Protein AF-A0A7K1B792-F1 (afdb_monomer_lite)

Secondary structure (DSSP, 8-state):
------SSHHHHHHHHHHHHHHHHHHHHHHHHHHHHHHHHHHHHHHHHHHHHHHSS--SSHHHHHHTTS-SS--TTEEE-TTS-EEEPTT-S--

Sequence (94 aa):
MASCAAGEEIEETVGSVAEQVDEGLTAVPVANGVACDTDRQTFELAIEAFTAMTGAPPAAEADLVTQGFLSTEVPGYDLDPTGSIVPAPGSNCG

Radius of gyration: 23.21 Å; chains: 1; bounding box: 38×35×72 Å

Structure (mmCIF, N/CA/C/O backbone):
data_AF-A0A7K1B792-F1
#
_entry.id   AF-A0A7K1B792-F1
#
loop_
_atom_site.group_PDB
_atom_site.id
_atom_site.type_symbol
_atom_site.label_atom_id
_atom_site.label_alt_id
_atom_site.label_comp_id
_atom_site.label_asym_id
_atom_site.label_entity_id
_atom_site.label_seq_id
_atom_site.pdbx_PDB_ins_code
_atom_site.Cartn_x
_atom_site.Cartn_y
_atom_site.Cartn_z
_atom_site.occupancy
_atom_site.B_iso_or_equiv
_atom_site.auth_seq_id
_atom_site.auth_comp_id
_atom_site.auth_asym_id
_atom_site.auth_atom_id
_atom_site.pdbx_PDB_model_num
ATOM 1 N N . MET A 1 1 ? 22.258 -26.256 -59.124 1.00 38.88 1 MET A N 1
ATOM 2 C CA . MET A 1 1 ? 23.343 -25.391 -58.618 1.00 38.88 1 MET A CA 1
ATOM 3 C C . MET A 1 1 ? 22.704 -24.407 -57.662 1.00 38.88 1 MET A C 1
ATOM 5 O O . MET A 1 1 ? 21.690 -23.825 -58.018 1.00 38.88 1 MET A O 1
ATOM 9 N N . ALA A 1 2 ? 23.206 -24.370 -56.430 1.00 56.56 2 ALA A N 1
ATOM 10 C CA . ALA A 1 2 ? 22.698 -23.558 -55.334 1.00 56.56 2 ALA A CA 1
ATOM 11 C C . ALA A 1 2 ? 22.880 -22.056 -55.592 1.00 56.56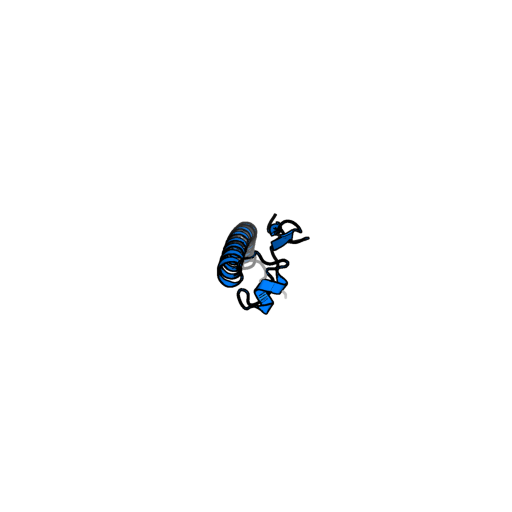 2 ALA A C 1
ATOM 13 O O . ALA A 1 2 ? 23.851 -21.671 -56.238 1.00 56.56 2 ALA A O 1
ATOM 14 N N . SER A 1 3 ? 22.010 -21.236 -55.004 1.00 43.97 3 SER A N 1
ATOM 15 C CA . SER A 1 3 ? 22.459 -20.112 -54.178 1.00 43.97 3 SER A CA 1
ATOM 16 C C . SER A 1 3 ? 21.292 -19.596 -53.335 1.00 43.97 3 SER A C 1
ATOM 18 O O . SER A 1 3 ? 20.235 -19.260 -53.865 1.00 43.97 3 SER A O 1
ATOM 20 N N . CYS A 1 4 ? 21.486 -19.587 -52.020 1.00 49.84 4 CYS A N 1
ATOM 21 C CA . CYS A 1 4 ? 20.602 -18.982 -51.037 1.00 49.84 4 CYS A CA 1
ATOM 22 C C . CYS A 1 4 ? 20.750 -17.457 -51.113 1.00 49.84 4 CYS A C 1
ATOM 24 O O . CYS A 1 4 ? 21.858 -16.951 -50.959 1.00 49.84 4 CYS A O 1
ATOM 26 N N . ALA A 1 5 ? 19.654 -16.724 -51.303 1.00 50.31 5 ALA A N 1
ATOM 27 C CA . ALA A 1 5 ? 19.605 -15.306 -50.965 1.00 50.31 5 ALA A CA 1
ATOM 28 C C . ALA A 1 5 ? 19.333 -15.204 -49.458 1.00 50.31 5 ALA A C 1
ATOM 30 O O . ALA A 1 5 ? 18.190 -15.243 -49.015 1.00 50.31 5 ALA A O 1
ATOM 31 N N . ALA A 1 6 ? 20.399 -15.178 -48.667 1.00 62.25 6 ALA A N 1
ATOM 32 C CA . ALA A 1 6 ? 20.360 -14.821 -47.258 1.00 62.25 6 ALA A CA 1
ATOM 33 C C . ALA A 1 6 ? 21.427 -13.748 -47.058 1.00 62.25 6 ALA A C 1
ATOM 35 O O . ALA A 1 6 ? 22.591 -14.013 -47.362 1.00 62.25 6 ALA A O 1
ATOM 36 N N . GLY A 1 7 ? 21.044 -12.562 -46.576 1.00 52.81 7 GLY A N 1
ATOM 37 C CA . GLY A 1 7 ? 22.049 -11.627 -46.072 1.00 52.81 7 GLY A CA 1
ATOM 38 C C . GLY A 1 7 ? 21.756 -10.132 -46.036 1.00 52.81 7 GLY A C 1
ATOM 39 O O . GLY A 1 7 ? 22.676 -9.440 -45.641 1.00 52.81 7 GLY A O 1
ATOM 40 N N . GLU A 1 8 ? 20.575 -9.614 -46.399 1.00 50.44 8 GLU A N 1
ATOM 41 C CA . GLU A 1 8 ? 20.380 -8.142 -46.392 1.00 50.44 8 GLU A CA 1
ATOM 42 C C . GLU A 1 8 ? 19.273 -7.654 -45.434 1.00 50.44 8 GLU A C 1
ATOM 44 O O . GLU A 1 8 ? 19.400 -6.589 -44.846 1.00 50.44 8 GLU A O 1
ATOM 49 N N . GLU A 1 9 ? 18.252 -8.462 -45.123 1.00 50.16 9 GLU A N 1
ATOM 50 C CA . GLU A 1 9 ? 17.116 -7.995 -44.291 1.00 50.16 9 GLU A CA 1
ATOM 51 C C . GLU A 1 9 ? 17.269 -8.246 -42.780 1.00 50.16 9 GLU A C 1
ATOM 53 O O . GLU A 1 9 ? 16.397 -7.907 -41.977 1.00 50.16 9 GLU A O 1
ATOM 58 N N . ILE A 1 10 ? 18.386 -8.842 -42.365 1.00 52.09 10 ILE A N 1
ATOM 59 C CA . ILE A 1 10 ? 18.670 -9.065 -40.944 1.00 52.09 10 ILE A CA 1
ATOM 60 C C . ILE A 1 10 ? 19.253 -7.817 -40.283 1.00 52.09 10 ILE A C 1
ATOM 62 O O . ILE A 1 10 ? 18.874 -7.547 -39.152 1.00 52.09 10 ILE A O 1
ATOM 66 N N . GLU A 1 11 ? 20.099 -7.035 -40.962 1.00 50.97 11 GLU A N 1
ATOM 67 C CA . GLU A 1 11 ? 20.851 -5.928 -40.341 1.00 50.97 11 GLU A CA 1
ATOM 68 C C . GLU A 1 11 ? 19.972 -4.729 -39.939 1.00 50.97 11 GLU A C 1
ATOM 70 O O . GLU A 1 11 ? 20.136 -4.193 -38.844 1.00 50.97 11 GLU A O 1
ATOM 75 N N . GLU A 1 12 ? 18.986 -4.355 -40.761 1.00 52.81 12 GLU A N 1
ATOM 76 C CA . GLU A 1 12 ? 18.013 -3.301 -40.417 1.00 52.81 12 GLU A CA 1
ATOM 77 C C . GLU A 1 12 ? 17.106 -3.738 -39.252 1.00 52.81 12 GLU A C 1
ATOM 79 O O . GLU A 1 12 ? 16.847 -2.978 -38.318 1.00 52.81 12 GLU A O 1
ATOM 84 N N . THR A 1 13 ? 16.706 -5.013 -39.256 1.00 53.22 13 THR A N 1
ATOM 85 C CA . THR A 1 13 ? 15.864 -5.605 -38.213 1.00 53.22 13 THR A CA 1
ATOM 86 C C . THR A 1 13 ? 16.603 -5.722 -36.873 1.00 53.22 13 THR A C 1
ATOM 88 O O . THR A 1 13 ? 16.018 -5.418 -35.836 1.00 53.22 13 THR A O 1
ATOM 91 N N . VAL A 1 14 ? 17.887 -6.123 -36.838 1.00 59.12 14 VAL A N 1
ATOM 92 C CA . VAL A 1 14 ? 18.648 -6.130 -35.566 1.00 59.12 14 VAL A CA 1
ATOM 93 C C . VAL A 1 14 ? 18.921 -4.726 -35.038 1.00 59.12 14 VAL A C 1
ATOM 95 O O . VAL A 1 14 ? 18.934 -4.572 -33.820 1.00 59.12 14 VAL A O 1
ATOM 98 N N . GLY A 1 15 ? 19.086 -3.718 -35.903 1.00 61.94 15 GLY A N 1
ATOM 99 C CA . GLY A 1 15 ? 19.169 -2.316 -35.478 1.00 61.94 15 GLY A CA 1
ATOM 100 C C . GLY A 1 15 ? 17.906 -1.884 -34.732 1.00 61.94 15 GLY A C 1
ATOM 101 O O . GLY A 1 15 ? 17.966 -1.533 -33.554 1.00 61.94 15 GLY A O 1
ATOM 102 N N . SER A 1 16 ? 16.734 -2.071 -35.354 1.00 67.62 16 SER A N 1
ATOM 103 C CA . SER A 1 16 ? 15.464 -1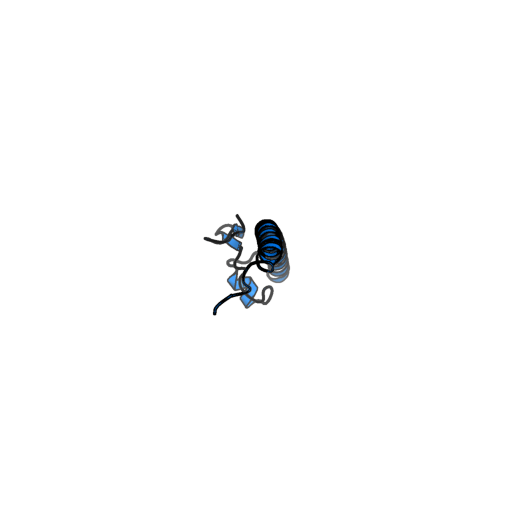.691 -34.725 1.00 67.62 16 SER A CA 1
ATOM 104 C C . SER A 1 16 ? 15.153 -2.496 -33.460 1.00 67.62 16 SER A C 1
ATOM 106 O O . SER A 1 16 ? 14.556 -1.970 -32.527 1.00 67.62 16 SER A O 1
ATOM 108 N N . VAL A 1 17 ? 15.530 -3.780 -33.415 1.00 72.25 17 VAL A N 1
ATOM 109 C CA . VAL A 1 17 ? 15.324 -4.626 -32.228 1.00 72.25 17 VAL A CA 1
ATOM 110 C C . VAL A 1 17 ? 16.262 -4.214 -31.092 1.00 72.25 17 VAL A C 1
ATOM 112 O O . VAL A 1 17 ? 15.827 -4.183 -29.945 1.00 72.25 17 VAL A O 1
ATOM 115 N N . ALA A 1 18 ? 17.519 -3.866 -31.377 1.00 75.56 18 ALA A N 1
ATOM 116 C CA . ALA A 1 18 ? 18.448 -3.380 -30.359 1.00 75.56 18 ALA A CA 1
ATOM 117 C C . ALA A 1 18 ? 17.981 -2.045 -29.757 1.00 75.56 18 ALA A C 1
ATOM 119 O O . ALA A 1 18 ? 18.000 -1.889 -28.539 1.00 75.56 18 ALA A O 1
ATOM 120 N N . GLU A 1 19 ? 17.492 -1.124 -30.589 1.00 76.56 19 GLU A N 1
ATOM 121 C CA . GLU A 1 19 ? 16.932 0.159 -30.145 1.00 76.56 19 GLU A CA 1
ATOM 122 C C . GLU A 1 19 ? 15.651 -0.025 -29.316 1.00 76.56 19 GLU A C 1
ATOM 124 O O . GLU A 1 19 ? 15.524 0.562 -28.244 1.00 76.56 19 GLU A O 1
ATOM 129 N N . GLN A 1 20 ? 14.740 -0.912 -29.734 1.00 76.06 20 GLN A N 1
ATOM 130 C CA . GLN A 1 20 ? 13.541 -1.245 -28.951 1.00 76.06 20 GLN A CA 1
ATOM 131 C C . GLN A 1 20 ? 13.875 -1.894 -27.602 1.00 76.06 20 GLN A C 1
ATOM 133 O O . GLN A 1 20 ? 13.174 -1.664 -26.616 1.00 76.06 20 GLN A O 1
ATOM 138 N N . VAL A 1 21 ? 14.930 -2.713 -27.542 1.00 80.12 21 VAL A N 1
ATOM 139 C CA . VAL A 1 21 ? 15.394 -3.312 -26.286 1.00 80.12 21 VAL A CA 1
ATOM 140 C C . VAL A 1 21 ? 15.984 -2.245 -25.364 1.00 80.12 21 VAL A C 1
ATOM 142 O O . VAL A 1 21 ? 15.654 -2.250 -24.182 1.00 80.12 21 VAL A O 1
ATOM 145 N N . ASP A 1 22 ? 16.805 -1.324 -25.869 1.00 79.06 22 ASP A N 1
ATOM 146 C CA . ASP A 1 22 ? 17.399 -0.248 -25.061 1.00 79.06 22 ASP A CA 1
ATOM 147 C C . ASP A 1 22 ? 16.330 0.722 -24.520 1.00 79.06 22 ASP A C 1
ATOM 149 O O . ASP A 1 22 ? 16.290 1.031 -23.324 1.00 79.06 22 ASP A O 1
ATOM 153 N N . GLU A 1 23 ? 15.369 1.103 -25.365 1.00 77.75 23 GLU A N 1
ATOM 154 C CA . GLU A 1 23 ? 14.225 1.911 -24.942 1.00 77.75 23 GLU A CA 1
ATOM 155 C C . GLU A 1 23 ? 13.347 1.161 -23.929 1.00 77.75 23 GLU A C 1
ATOM 157 O O . GLU A 1 23 ? 12.958 1.718 -22.904 1.00 77.75 23 GLU A O 1
ATOM 162 N N . GLY A 1 24 ? 13.106 -0.136 -24.133 1.00 69.94 24 GLY A N 1
ATOM 163 C CA . GLY A 1 24 ? 12.409 -0.973 -23.157 1.00 69.94 24 GLY A CA 1
ATOM 164 C C . GLY A 1 24 ? 13.130 -1.036 -21.806 1.00 69.94 24 GLY A C 1
ATOM 165 O O . GLY A 1 24 ? 12.504 -0.871 -20.759 1.00 69.94 24 GLY A O 1
ATOM 166 N N . LEU A 1 25 ? 14.452 -1.226 -21.808 1.00 78.62 25 LEU A N 1
ATOM 167 C CA . LEU A 1 25 ? 15.265 -1.301 -20.590 1.00 78.62 25 LEU A CA 1
ATOM 168 C C . LEU A 1 25 ? 15.266 0.008 -19.797 1.00 78.62 25 LEU A C 1
ATOM 170 O O . LEU A 1 25 ? 15.339 -0.031 -18.570 1.00 78.62 25 LEU A O 1
ATOM 174 N N . THR A 1 26 ? 15.164 1.151 -20.471 1.00 79.19 26 THR A N 1
ATOM 175 C CA . THR A 1 26 ? 15.082 2.464 -19.817 1.00 79.19 26 THR A CA 1
ATOM 176 C C . THR A 1 26 ? 13.654 2.829 -19.402 1.00 79.19 26 THR A C 1
ATOM 178 O O . THR A 1 26 ? 13.465 3.452 -18.357 1.00 79.19 26 THR A O 1
ATOM 181 N N . ALA A 1 27 ? 12.637 2.386 -20.145 1.00 79.75 27 ALA A N 1
ATOM 182 C CA . ALA A 1 27 ? 11.232 2.630 -19.829 1.00 79.75 27 ALA A CA 1
ATOM 183 C C . ALA A 1 27 ? 10.731 1.816 -18.625 1.00 79.75 27 ALA A C 1
ATOM 185 O O . ALA A 1 27 ? 9.966 2.335 -17.814 1.00 79.75 27 ALA A O 1
ATOM 186 N N . VAL A 1 28 ? 11.172 0.562 -18.468 1.00 83.12 28 VAL A N 1
ATOM 187 C CA . VAL A 1 28 ? 10.757 -0.326 -17.362 1.00 83.12 28 VAL A CA 1
ATOM 188 C C . VAL A 1 28 ? 11.002 0.275 -15.967 1.00 83.12 28 VAL A C 1
ATOM 190 O O . VAL A 1 28 ? 10.050 0.335 -15.188 1.00 83.12 28 VAL A O 1
ATOM 193 N N . PRO A 1 29 ? 12.210 0.744 -15.601 1.00 82.50 29 PRO A N 1
ATOM 194 C CA . PRO A 1 29 ? 12.444 1.315 -14.274 1.00 82.50 29 PRO A CA 1
ATOM 195 C C . PRO A 1 29 ? 11.649 2.606 -14.041 1.00 82.50 29 PRO A C 1
ATOM 197 O O . PRO A 1 29 ? 11.181 2.834 -12.928 1.00 82.50 29 PRO A O 1
ATOM 200 N N . VAL A 1 30 ? 11.439 3.423 -15.081 1.00 84.69 30 VAL A N 1
ATOM 201 C CA . VAL A 1 30 ? 10.605 4.633 -14.990 1.00 84.69 30 VAL A CA 1
ATOM 202 C C . VAL A 1 30 ? 9.145 4.262 -14.737 1.00 84.69 30 VAL A C 1
ATOM 204 O O . VAL A 1 30 ? 8.519 4.813 -13.834 1.00 84.69 30 VAL A O 1
ATOM 207 N N . ALA A 1 31 ? 8.610 3.303 -15.494 1.00 85.19 31 ALA A N 1
ATOM 208 C CA . ALA A 1 31 ? 7.246 2.818 -15.324 1.00 85.19 31 ALA A CA 1
ATOM 209 C C . ALA A 1 31 ? 7.034 2.197 -13.935 1.00 85.19 31 ALA A C 1
ATOM 211 O O . ALA A 1 31 ? 6.023 2.478 -13.296 1.00 85.19 31 ALA A O 1
ATOM 212 N N . ASN A 1 32 ? 8.007 1.425 -13.441 1.00 88.19 32 ASN A N 1
ATOM 213 C CA . ASN A 1 32 ? 7.978 0.876 -12.086 1.00 88.19 32 ASN A CA 1
ATOM 214 C C . ASN A 1 32 ? 7.938 1.986 -11.029 1.00 88.19 32 ASN A C 1
ATOM 216 O O . ASN A 1 32 ? 7.113 1.919 -10.126 1.00 88.19 32 ASN A O 1
ATOM 220 N N . GLY A 1 33 ? 8.764 3.030 -11.163 1.00 88.69 33 GLY A N 1
ATOM 221 C CA . GLY A 1 33 ? 8.745 4.169 -10.241 1.00 88.69 33 GLY A CA 1
ATOM 222 C C . GLY A 1 33 ? 7.384 4.869 -10.194 1.00 88.69 33 GLY A C 1
ATOM 223 O O . GLY A 1 33 ? 6.839 5.097 -9.117 1.00 88.69 33 GLY A O 1
ATOM 224 N N . VAL A 1 34 ? 6.790 5.137 -11.362 1.00 91.19 34 VAL A N 1
ATOM 225 C CA . VAL A 1 34 ? 5.459 5.764 -11.450 1.00 91.19 34 VAL A CA 1
ATOM 226 C C . VAL A 1 34 ? 4.369 4.867 -10.857 1.00 91.19 34 VAL A C 1
ATOM 228 O O . VAL A 1 34 ? 3.473 5.371 -10.176 1.00 91.19 34 VAL A O 1
ATOM 231 N N . ALA A 1 35 ? 4.436 3.553 -11.096 1.00 90.56 35 ALA A N 1
ATOM 232 C CA . ALA A 1 35 ? 3.503 2.593 -10.514 1.00 90.56 35 ALA A CA 1
ATOM 233 C C . ALA A 1 35 ? 3.590 2.610 -8.982 1.00 90.56 35 ALA A C 1
ATOM 235 O O . ALA A 1 35 ? 2.573 2.799 -8.325 1.00 90.56 35 ALA A O 1
ATOM 236 N N . CYS A 1 36 ? 4.800 2.544 -8.422 1.00 92.75 36 CYS A N 1
ATOM 237 C CA . CYS A 1 36 ? 5.015 2.615 -6.979 1.00 92.75 36 CYS A CA 1
ATOM 238 C C . CYS A 1 36 ? 4.492 3.927 -6.371 1.00 92.75 36 CYS A C 1
ATOM 240 O O . CYS A 1 36 ? 3.781 3.909 -5.370 1.00 92.75 36 CYS A O 1
ATOM 242 N N . ASP A 1 37 ? 4.761 5.079 -6.987 1.00 93.00 37 ASP A N 1
ATOM 243 C CA . ASP A 1 37 ? 4.242 6.351 -6.471 1.00 93.00 37 ASP A CA 1
ATOM 244 C C . ASP A 1 37 ? 2.711 6.441 -6.531 1.00 93.00 37 ASP A C 1
ATOM 246 O O . ASP A 1 37 ? 2.093 7.039 -5.647 1.00 93.00 37 ASP A O 1
ATOM 250 N N . THR A 1 38 ? 2.094 5.854 -7.558 1.00 92.75 38 THR A N 1
ATOM 251 C CA . THR A 1 38 ? 0.632 5.816 -7.716 1.00 92.75 38 THR A CA 1
ATOM 252 C C . THR A 1 38 ? -0.010 4.883 -6.693 1.00 92.75 38 THR A C 1
ATOM 254 O O . THR A 1 38 ? -1.007 5.242 -6.060 1.00 92.75 38 THR A O 1
ATOM 257 N N . ASP A 1 39 ? 0.583 3.709 -6.496 1.00 92.19 39 ASP A N 1
ATOM 258 C CA . ASP A 1 39 ? 0.150 2.721 -5.513 1.00 92.19 39 ASP A CA 1
ATOM 259 C C . ASP A 1 39 ? 0.234 3.300 -4.099 1.00 92.19 39 ASP A C 1
ATOM 261 O O . ASP A 1 39 ? -0.740 3.237 -3.349 1.00 92.19 39 ASP A O 1
ATOM 265 N N . ARG A 1 40 ? 1.344 3.971 -3.764 1.00 93.50 40 ARG A N 1
ATOM 266 C CA . ARG A 1 40 ? 1.511 4.642 -2.470 1.00 93.50 40 ARG A CA 1
ATOM 267 C C . ARG A 1 40 ? 0.441 5.701 -2.224 1.00 93.50 40 ARG A C 1
ATOM 269 O O . ARG A 1 40 ? -0.188 5.682 -1.174 1.00 93.50 40 ARG A O 1
ATOM 276 N N . GLN A 1 41 ? 0.190 6.583 -3.192 1.00 94.00 41 GLN A N 1
ATOM 277 C CA . GLN A 1 41 ? -0.852 7.614 -3.068 1.00 94.00 41 GLN A CA 1
ATOM 278 C C . GLN A 1 41 ? -2.252 7.010 -2.911 1.00 94.00 41 GLN A C 1
ATOM 280 O O . GLN A 1 41 ? -3.067 7.508 -2.135 1.00 94.00 41 GLN A O 1
ATOM 285 N N . THR A 1 42 ? -2.539 5.927 -3.637 1.00 92.56 42 THR A N 1
ATOM 286 C CA . THR A 1 42 ? -3.812 5.203 -3.521 1.00 92.56 42 THR A CA 1
ATOM 287 C C . THR A 1 42 ? -3.978 4.624 -2.118 1.00 92.56 42 THR A C 1
ATOM 289 O O . THR A 1 42 ? -5.048 4.742 -1.519 1.00 92.56 42 THR A O 1
ATOM 292 N N . PHE A 1 43 ? -2.909 4.048 -1.573 1.00 93.75 43 PHE A N 1
ATOM 293 C CA . PHE A 1 43 ? -2.894 3.466 -0.238 1.00 93.75 43 PHE A CA 1
ATOM 294 C C . PHE A 1 43 ? -3.039 4.538 0.856 1.00 93.75 43 PHE A C 1
ATOM 296 O O . PHE A 1 43 ? -3.875 4.395 1.747 1.00 93.75 43 PHE A O 1
ATOM 303 N N . GLU A 1 44 ? -2.311 5.655 0.750 1.00 94.56 44 GLU A N 1
ATOM 304 C CA . GLU A 1 44 ? -2.440 6.816 1.645 1.00 94.56 44 GLU A CA 1
ATOM 305 C C . GLU A 1 44 ? -3.888 7.325 1.682 1.00 94.56 44 GLU A C 1
ATOM 307 O O . GLU A 1 44 ? -4.480 7.457 2.756 1.00 94.56 44 GLU A O 1
ATOM 312 N N . LEU A 1 45 ? -4.503 7.514 0.511 1.00 95.12 45 LEU A N 1
ATOM 313 C CA . LEU A 1 45 ? -5.890 7.962 0.410 1.00 95.12 45 LEU A CA 1
ATOM 314 C C . LEU A 1 45 ? -6.879 6.955 1.020 1.00 95.12 45 LEU A C 1
ATOM 316 O O . LEU A 1 45 ? -7.842 7.355 1.678 1.00 95.12 45 LEU A O 1
ATOM 320 N N . ALA A 1 46 ? -6.658 5.654 0.824 1.00 95.31 46 ALA A N 1
ATOM 321 C CA . ALA A 1 46 ? -7.500 4.612 1.407 1.00 95.31 46 ALA A CA 1
ATOM 322 C C . ALA A 1 46 ? -7.428 4.612 2.945 1.00 95.31 46 ALA A C 1
ATOM 324 O O . ALA A 1 46 ? -8.462 4.502 3.607 1.00 95.31 46 ALA A O 1
ATOM 325 N N . ILE A 1 47 ? -6.235 4.802 3.518 1.00 94.69 47 ILE A N 1
ATOM 326 C CA . ILE A 1 47 ? -6.026 4.923 4.969 1.00 94.69 47 ILE A CA 1
ATOM 327 C C . ILE A 1 47 ? -6.712 6.174 5.518 1.00 94.69 47 ILE A C 1
ATOM 329 O O . ILE A 1 47 ? -7.388 6.101 6.549 1.00 94.69 47 ILE A O 1
ATOM 333 N N . GLU A 1 48 ? -6.574 7.315 4.841 1.00 95.56 48 GLU A N 1
ATOM 334 C CA . GLU A 1 48 ? -7.243 8.558 5.234 1.00 95.56 48 GLU A CA 1
ATOM 335 C C . GLU A 1 48 ? -8.767 8.393 5.236 1.00 95.56 48 GLU A C 1
ATOM 337 O O . GLU A 1 48 ? -9.431 8.740 6.216 1.00 95.56 48 GLU A O 1
ATOM 342 N N . ALA A 1 49 ? -9.323 7.804 4.175 1.00 96.19 49 ALA A N 1
ATOM 343 C CA . ALA A 1 49 ? -10.753 7.548 4.054 1.00 96.19 49 ALA A CA 1
ATOM 344 C C . ALA A 1 49 ? -11.255 6.573 5.134 1.00 96.19 49 ALA A C 1
ATOM 346 O O . ALA A 1 49 ? -12.266 6.842 5.790 1.00 96.19 49 ALA A O 1
ATOM 347 N N . PHE A 1 50 ? -10.522 5.485 5.382 1.00 95.62 50 PHE A N 1
ATOM 348 C CA . PHE A 1 50 ? -10.824 4.539 6.454 1.00 95.62 50 PHE A CA 1
ATOM 349 C C . PHE A 1 50 ? -10.820 5.218 7.822 1.00 95.62 50 PHE A C 1
ATOM 351 O O . PHE A 1 50 ? -11.760 5.056 8.604 1.00 95.62 50 PHE A O 1
ATOM 358 N N . THR A 1 51 ? -9.795 6.023 8.099 1.00 95.00 51 THR A N 1
ATOM 359 C CA . THR A 1 51 ? -9.649 6.736 9.373 1.00 95.00 51 THR A CA 1
ATOM 360 C C . THR A 1 51 ? -10.779 7.739 9.570 1.00 95.00 51 THR A C 1
ATOM 362 O O . THR A 1 51 ? -11.353 7.819 10.655 1.00 95.00 51 THR A O 1
ATOM 365 N N . ALA A 1 52 ? -11.160 8.464 8.516 1.00 96.50 52 ALA A N 1
ATOM 366 C CA . ALA A 1 52 ? -12.273 9.405 8.558 1.00 96.50 52 ALA A CA 1
ATOM 367 C C . ALA A 1 52 ? -13.622 8.717 8.836 1.00 96.50 52 ALA A C 1
ATOM 369 O O . ALA A 1 52 ? -14.479 9.298 9.501 1.00 96.50 52 ALA A O 1
ATOM 370 N N . MET A 1 53 ? -13.817 7.487 8.349 1.00 96.12 53 MET A N 1
ATOM 371 C CA . MET A 1 53 ? -15.074 6.750 8.513 1.00 96.12 53 MET A CA 1
ATOM 372 C C . MET A 1 53 ? -15.166 5.958 9.820 1.00 96.12 53 MET A C 1
ATOM 374 O O . MET A 1 53 ? -16.251 5.852 10.392 1.00 96.12 53 MET A O 1
ATOM 378 N N . THR A 1 54 ? -14.057 5.395 10.296 1.00 94.31 54 THR A N 1
ATOM 379 C CA . THR A 1 54 ? -14.034 4.495 11.463 1.00 94.31 54 THR A CA 1
ATOM 380 C C . THR A 1 54 ? -13.531 5.173 12.739 1.00 94.31 54 THR A C 1
ATOM 382 O O . THR A 1 54 ? -13.788 4.684 13.839 1.00 94.31 54 THR A O 1
ATOM 385 N N . GLY A 1 55 ? -12.839 6.310 12.611 1.00 94.25 55 GLY A N 1
ATOM 386 C CA . GLY A 1 55 ? -12.221 7.039 13.719 1.00 94.25 55 GLY A CA 1
ATOM 387 C C . GLY A 1 55 ? -10.863 6.488 14.170 1.00 94.25 55 GLY A C 1
ATOM 388 O O . GLY A 1 55 ? -10.309 7.001 15.142 1.00 94.25 55 GLY A O 1
ATOM 389 N N . ALA A 1 56 ? -10.323 5.470 13.495 1.00 92.31 56 ALA A N 1
ATOM 390 C CA . ALA A 1 56 ? -9.014 4.881 13.775 1.00 92.31 56 ALA A CA 1
ATOM 391 C C . ALA A 1 56 ? -8.318 4.454 12.469 1.00 92.31 56 ALA A C 1
ATOM 393 O O . ALA A 1 56 ? -9.009 4.150 11.499 1.00 92.31 56 ALA A O 1
ATOM 394 N N . PRO A 1 57 ? -6.975 4.417 12.413 1.00 91.62 57 PRO A N 1
ATOM 395 C CA . PRO A 1 57 ? -6.273 3.850 11.264 1.00 91.62 57 PRO A CA 1
ATOM 396 C C . PRO A 1 57 ? -6.554 2.340 11.129 1.00 91.62 57 PRO A C 1
ATOM 398 O O . PRO A 1 57 ? -6.893 1.694 12.129 1.00 91.62 57 PRO A O 1
ATOM 401 N N . PRO A 1 58 ? -6.414 1.763 9.920 1.00 92.38 58 PRO A N 1
ATOM 402 C CA . PRO A 1 58 ? -6.513 0.318 9.728 1.00 92.38 58 PRO A CA 1
ATOM 403 C C . PRO A 1 58 ? -5.402 -0.406 10.501 1.00 92.38 58 PRO A C 1
ATOM 405 O O . PRO A 1 58 ? -4.296 0.115 10.645 1.00 92.38 58 PRO A O 1
ATOM 408 N N . ALA A 1 59 ? -5.694 -1.606 11.008 1.00 91.25 59 ALA A N 1
ATOM 409 C CA . ALA A 1 59 ? -4.708 -2.430 11.709 1.00 91.25 59 ALA A CA 1
ATOM 410 C C . ALA A 1 59 ? -3.877 -3.275 10.733 1.00 91.25 59 ALA A C 1
ATOM 412 O O . ALA A 1 59 ? -2.745 -3.642 11.043 1.00 91.25 59 ALA A O 1
ATOM 413 N N . ALA A 1 60 ? -4.455 -3.589 9.574 1.00 91.31 60 ALA A N 1
ATOM 414 C CA . ALA A 1 60 ? -3.807 -4.265 8.462 1.00 91.31 60 ALA A CA 1
ATOM 415 C C . ALA A 1 60 ? -4.426 -3.811 7.135 1.00 91.31 60 ALA A C 1
ATOM 417 O O . ALA A 1 60 ? -5.562 -3.333 7.095 1.00 91.31 60 ALA A O 1
ATOM 418 N N . GLU A 1 61 ? -3.717 -4.014 6.028 1.00 91.75 61 GLU A N 1
ATOM 419 C CA . GLU A 1 61 ? -4.235 -3.682 4.699 1.00 91.75 61 GLU A CA 1
ATOM 420 C C . GLU A 1 61 ? -5.543 -4.424 4.367 1.00 91.75 61 GLU A C 1
ATOM 422 O O . GLU A 1 61 ? -6.462 -3.855 3.773 1.00 91.75 61 GLU A O 1
ATOM 427 N N . ALA A 1 62 ? -5.684 -5.660 4.852 1.00 92.81 62 ALA A N 1
ATOM 428 C CA . ALA A 1 62 ? -6.899 -6.457 4.717 1.00 92.81 62 ALA A CA 1
ATOM 429 C C . ALA A 1 62 ? -8.169 -5.739 5.225 1.00 92.81 62 ALA A C 1
ATOM 431 O O . ALA A 1 62 ? -9.269 -6.007 4.725 1.00 92.81 62 ALA A O 1
ATOM 432 N N . ASP A 1 63 ? -8.047 -4.805 6.177 1.00 93.81 63 ASP A N 1
ATOM 433 C CA . ASP A 1 63 ? -9.171 -3.992 6.655 1.00 93.81 63 ASP A CA 1
ATOM 434 C C . ASP A 1 63 ? -9.682 -3.038 5.564 1.00 93.81 63 ASP A C 1
ATOM 436 O O . ASP A 1 63 ? -10.893 -2.850 5.418 1.00 93.81 63 ASP A O 1
ATOM 440 N N . LEU A 1 64 ? -8.776 -2.470 4.762 1.00 94.31 64 LEU A N 1
ATOM 441 C CA . LEU A 1 64 ? -9.110 -1.573 3.653 1.00 94.31 64 LEU A CA 1
ATOM 442 C C . LEU A 1 64 ? -9.817 -2.320 2.525 1.00 94.31 64 LEU A C 1
ATOM 444 O O . LEU A 1 64 ? -10.772 -1.795 1.951 1.00 94.31 64 LEU A O 1
ATOM 448 N N . VAL A 1 65 ? -9.392 -3.554 2.241 1.00 95.44 65 VAL A N 1
ATOM 449 C CA . VAL A 1 65 ? -10.050 -4.420 1.252 1.00 95.44 65 VAL A CA 1
ATOM 450 C C . VAL A 1 65 ? -11.432 -4.842 1.743 1.00 95.44 65 VAL A C 1
ATOM 452 O O . VAL A 1 65 ? -12.426 -4.703 1.033 1.00 95.44 65 VAL A O 1
ATOM 455 N N . THR A 1 66 ? -11.524 -5.304 2.991 1.00 95.75 66 THR A N 1
ATOM 456 C CA . THR A 1 66 ? -12.783 -5.786 3.581 1.00 95.75 66 THR A CA 1
ATOM 457 C C . THR A 1 66 ? -13.840 -4.685 3.657 1.00 95.75 66 THR A C 1
ATOM 459 O O . THR A 1 66 ? -15.020 -4.946 3.423 1.00 95.75 66 THR A O 1
ATOM 462 N N . GLN A 1 67 ? -13.432 -3.451 3.963 1.00 93.94 67 GLN A N 1
ATOM 463 C CA . GLN A 1 67 ? -14.336 -2.300 4.006 1.00 93.94 67 GLN A CA 1
ATOM 464 C C . GLN A 1 67 ? -14.536 -1.615 2.645 1.00 93.94 67 GLN A C 1
ATOM 466 O O . GLN A 1 67 ? -15.324 -0.675 2.547 1.00 93.94 67 GLN A O 1
ATOM 471 N N . GLY A 1 68 ? -13.884 -2.104 1.586 1.00 95.19 68 GLY A N 1
ATOM 472 C CA . GLY A 1 68 ? -14.082 -1.636 0.216 1.00 95.19 68 GLY A CA 1
ATOM 473 C C . GLY A 1 68 ? -13.408 -0.303 -0.117 1.00 95.19 68 GLY A C 1
ATOM 474 O O . GLY A 1 68 ? -13.781 0.322 -1.108 1.00 95.19 68 GLY A O 1
ATOM 475 N N . PHE A 1 69 ? -12.429 0.137 0.680 1.00 94.69 69 PHE A N 1
ATOM 476 C CA . PHE A 1 69 ? -11.554 1.263 0.326 1.00 94.69 69 PHE A CA 1
ATOM 477 C C . PHE A 1 69 ? -10.534 0.866 -0.745 1.00 94.69 69 PHE A C 1
ATOM 479 O O . PHE A 1 69 ? -10.158 1.693 -1.572 1.00 94.69 69 PHE A O 1
ATOM 486 N N . LEU A 1 70 ? -10.136 -0.409 -0.756 1.00 94.81 70 LEU A N 1
ATOM 487 C CA . LEU A 1 70 ? -9.342 -1.032 -1.810 1.00 94.81 70 LEU A CA 1
ATOM 488 C C . LEU A 1 70 ? -10.103 -2.214 -2.414 1.00 94.81 70 LEU A C 1
ATOM 490 O O . LEU A 1 70 ? -10.906 -2.867 -1.749 1.00 94.81 70 LEU A O 1
ATOM 494 N N . SER A 1 71 ? -9.846 -2.504 -3.689 1.00 93.94 71 SER A N 1
ATOM 495 C CA . SER A 1 71 ? -10.394 -3.691 -4.359 1.00 93.94 71 SER A CA 1
ATOM 496 C C . SER A 1 71 ? -9.590 -4.961 -4.064 1.00 93.94 71 SER A C 1
ATOM 498 O O . SER A 1 71 ? -10.14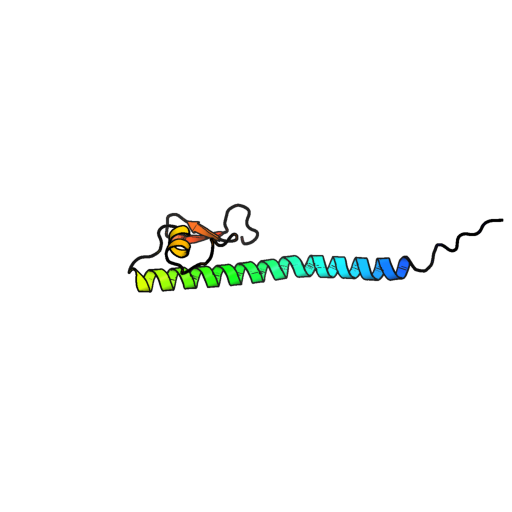0 -6.059 -4.108 1.00 93.94 71 SER A O 1
ATOM 500 N N . THR A 1 72 ? -8.297 -4.810 -3.781 1.00 93.75 72 THR A N 1
ATOM 501 C CA . THR A 1 72 ? -7.334 -5.859 -3.430 1.00 93.75 72 THR A CA 1
ATOM 502 C C . THR A 1 72 ? -6.166 -5.223 -2.677 1.00 93.75 72 THR A C 1
ATOM 504 O O . THR A 1 72 ? -6.000 -4.006 -2.741 1.00 93.75 72 THR A O 1
ATOM 507 N N . GLU A 1 73 ? -5.360 -6.041 -2.002 1.00 90.94 73 GLU A N 1
ATOM 508 C CA . GLU A 1 73 ? -4.081 -5.609 -1.427 1.00 90.94 73 GLU A CA 1
ATOM 509 C C . GLU A 1 73 ? -3.122 -5.122 -2.528 1.00 90.94 73 GLU A C 1
ATOM 511 O O . GLU A 1 73 ? -3.105 -5.658 -3.646 1.00 90.94 73 GLU A O 1
ATOM 516 N N . VAL A 1 74 ? -2.348 -4.092 -2.205 1.00 90.81 74 VAL A N 1
ATOM 517 C CA . VAL A 1 74 ? -1.387 -3.388 -3.040 1.00 90.81 74 VAL A CA 1
ATOM 518 C C . VAL A 1 74 ? -0.071 -4.164 -2.996 1.00 90.81 74 VAL A C 1
ATOM 520 O O . VAL A 1 74 ? 0.631 -4.154 -1.995 1.00 90.81 74 VAL A O 1
ATOM 523 N N . PRO A 1 75 ? 0.356 -4.807 -4.090 1.00 86.75 75 PRO A N 1
ATOM 524 C CA . PRO A 1 75 ? 1.522 -5.694 -4.062 1.00 86.75 75 PRO A CA 1
ATOM 525 C C . PRO A 1 75 ? 2.855 -4.970 -3.801 1.00 86.75 75 PRO A C 1
ATOM 527 O O . PRO A 1 75 ? 3.857 -5.616 -3.493 1.00 86.75 75 PRO A O 1
ATOM 530 N N . GLY A 1 76 ? 2.900 -3.647 -3.982 1.00 89.12 76 GLY A N 1
ATOM 531 C CA . GLY A 1 76 ? 4.099 -2.832 -3.791 1.00 89.12 76 GLY A CA 1
ATOM 532 C C . GLY A 1 76 ? 4.366 -2.418 -2.342 1.00 89.12 76 GLY A C 1
ATOM 533 O O . GLY A 1 76 ? 5.507 -2.103 -2.004 1.00 89.12 76 GLY A O 1
ATOM 534 N N . TYR A 1 77 ? 3.349 -2.426 -1.484 1.00 92.69 77 TYR A N 1
ATOM 535 C CA . TYR A 1 77 ? 3.400 -1.817 -0.157 1.00 92.69 77 TYR A CA 1
ATOM 536 C C . TYR A 1 77 ? 2.640 -2.654 0.867 1.00 92.69 77 TYR A C 1
ATOM 538 O O . TYR A 1 77 ? 1.805 -3.465 0.510 1.00 92.69 77 TYR A O 1
ATOM 546 N N . ASP A 1 78 ? 2.944 -2.452 2.141 1.00 92.19 78 ASP A N 1
ATOM 547 C CA . ASP A 1 78 ? 2.255 -3.076 3.270 1.00 92.19 78 ASP A CA 1
ATOM 548 C C . ASP A 1 78 ? 2.225 -2.084 4.446 1.00 92.19 78 ASP A C 1
ATOM 550 O O . ASP A 1 78 ? 2.930 -1.068 4.442 1.00 92.19 78 ASP A O 1
ATOM 554 N N . LEU A 1 79 ? 1.418 -2.372 5.464 1.00 91.75 79 LEU A N 1
ATOM 555 C CA . LEU A 1 79 ? 1.412 -1.646 6.726 1.00 91.75 79 LEU A CA 1
ATOM 556 C C . LEU A 1 79 ? 2.334 -2.325 7.732 1.00 91.75 79 LEU A C 1
ATOM 558 O O . LEU A 1 79 ? 2.175 -3.495 8.082 1.00 91.75 79 LEU A O 1
ATOM 562 N N . ASP A 1 80 ? 3.285 -1.562 8.261 1.00 87.38 80 ASP A N 1
ATOM 563 C CA . ASP A 1 80 ? 4.065 -2.026 9.396 1.00 87.38 80 ASP A CA 1
ATOM 564 C C . ASP A 1 80 ? 3.212 -2.055 10.687 1.00 87.38 80 ASP A C 1
ATOM 566 O O . ASP A 1 80 ? 2.121 -1.478 10.751 1.00 87.38 80 ASP A O 1
ATOM 570 N N . PRO A 1 81 ? 3.701 -2.678 11.777 1.00 82.25 81 PRO A N 1
ATOM 571 C CA . PRO A 1 81 ? 2.965 -2.731 13.042 1.00 82.25 81 PRO A CA 1
ATOM 572 C C . PRO A 1 81 ? 2.682 -1.364 13.690 1.00 82.25 81 PRO A C 1
ATOM 574 O O . PRO A 1 81 ? 1.960 -1.301 14.685 1.00 82.25 81 PRO A O 1
ATOM 577 N N . THR A 1 82 ? 3.284 -0.282 13.189 1.00 81.62 82 THR A N 1
ATOM 578 C CA . THR A 1 82 ? 3.045 1.097 13.638 1.00 81.62 82 THR A CA 1
ATOM 579 C C . THR A 1 82 ? 1.984 1.815 12.800 1.00 81.62 82 THR A C 1
ATOM 581 O O . THR A 1 82 ? 1.600 2.931 13.149 1.00 81.62 82 THR A O 1
ATOM 584 N N . GLY A 1 83 ? 1.482 1.175 11.738 1.00 81.06 83 GLY A N 1
ATOM 585 C CA . GLY A 1 83 ? 0.535 1.749 10.783 1.00 81.06 83 GLY A CA 1
ATOM 586 C C . GLY A 1 83 ? 1.200 2.617 9.715 1.00 81.06 83 GLY A C 1
ATOM 587 O O . GLY A 1 83 ? 0.516 3.405 9.065 1.00 81.06 83 GLY A O 1
ATOM 588 N N . SER A 1 84 ? 2.520 2.510 9.541 1.00 87.94 84 SER A N 1
ATOM 589 C CA . SER A 1 84 ? 3.247 3.207 8.479 1.00 87.94 84 SER A CA 1
ATOM 590 C C . SER A 1 84 ? 3.254 2.372 7.202 1.00 87.94 84 SER A C 1
ATOM 592 O O . SER A 1 84 ? 3.436 1.156 7.254 1.00 87.94 84 SER A O 1
ATOM 594 N N . ILE A 1 85 ? 3.114 3.031 6.051 1.00 91.69 85 ILE A N 1
ATOM 595 C CA . ILE A 1 85 ? 3.256 2.384 4.744 1.00 91.69 85 ILE A CA 1
ATOM 596 C C . ILE A 1 85 ? 4.738 2.085 4.507 1.00 91.69 85 ILE A C 1
ATOM 598 O O . I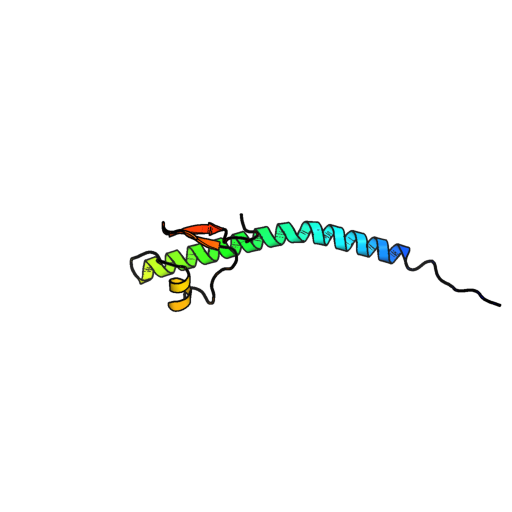LE A 1 85 ? 5.574 2.993 4.512 1.00 91.69 85 ILE A O 1
ATOM 602 N N . VAL A 1 86 ? 5.062 0.818 4.273 1.00 92.56 86 VAL A N 1
ATOM 603 C CA . VAL A 1 86 ? 6.417 0.338 3.981 1.00 92.56 86 VAL A CA 1
ATOM 604 C C . VAL A 1 86 ? 6.420 -0.481 2.690 1.00 92.56 86 VAL A C 1
ATOM 606 O O . VAL A 1 86 ? 5.400 -1.080 2.358 1.00 92.56 86 VAL A O 1
ATOM 609 N N . PRO A 1 87 ? 7.530 -0.532 1.931 1.00 93.12 87 PRO A N 1
ATOM 610 C CA . PRO A 1 87 ? 7.612 -1.401 0.761 1.00 93.12 87 PRO A CA 1
ATOM 611 C C . PRO A 1 87 ? 7.379 -2.865 1.145 1.00 93.12 87 PRO A C 1
ATOM 613 O O . PRO A 1 87 ? 7.991 -3.366 2.095 1.00 93.12 87 PRO A O 1
ATOM 616 N N . ALA A 1 88 ? 6.528 -3.563 0.392 1.00 91.06 88 ALA A N 1
ATOM 617 C CA . ALA A 1 88 ? 6.266 -4.975 0.638 1.00 91.06 88 ALA A CA 1
ATOM 618 C C . ALA A 1 88 ? 7.537 -5.812 0.375 1.00 91.06 88 ALA A C 1
ATOM 620 O O . ALA A 1 88 ? 8.331 -5.472 -0.517 1.00 91.06 88 ALA A O 1
ATOM 621 N N . PRO A 1 89 ? 7.764 -6.920 1.107 1.00 88.06 89 PRO A N 1
ATOM 622 C CA . PRO A 1 89 ? 8.922 -7.780 0.889 1.00 88.06 89 PRO A CA 1
ATOM 623 C C . PRO A 1 89 ? 9.003 -8.296 -0.556 1.00 88.06 89 PRO A C 1
ATOM 625 O O . PRO A 1 89 ? 8.100 -8.973 -1.040 1.00 88.06 89 PRO A O 1
ATOM 628 N N . GLY A 1 90 ? 10.113 -8.007 -1.240 1.00 84.88 90 GLY A N 1
ATOM 629 C CA . GLY A 1 90 ? 10.316 -8.409 -2.637 1.00 84.88 90 GLY A CA 1
ATOM 630 C C . GLY A 1 90 ? 9.610 -7.524 -3.670 1.00 84.88 90 GLY A C 1
ATOM 631 O O . GLY A 1 90 ? 9.645 -7.850 -4.855 1.00 84.88 90 GLY A O 1
ATOM 632 N N . SER A 1 91 ? 8.998 -6.415 -3.245 1.00 88.31 91 SER A N 1
ATOM 633 C CA . SER A 1 91 ? 8.496 -5.391 -4.160 1.00 88.31 91 SER A CA 1
ATOM 634 C C . SER A 1 91 ? 9.639 -4.630 -4.839 1.00 88.31 91 SER A C 1
ATOM 636 O O . SER A 1 91 ? 10.764 -4.570 -4.342 1.00 88.31 91 SER A O 1
ATOM 638 N N . ASN A 1 92 ? 9.323 -4.003 -5.972 1.00 85.62 92 ASN A N 1
ATOM 639 C CA . ASN A 1 92 ? 10.228 -3.083 -6.667 1.00 85.62 92 ASN A CA 1
ATOM 640 C C . ASN A 1 92 ? 10.061 -1.626 -6.181 1.00 85.62 92 ASN A C 1
ATOM 642 O O . ASN A 1 92 ? 10.517 -0.709 -6.860 1.00 85.62 92 ASN A O 1
ATOM 646 N N . CYS A 1 93 ? 9.367 -1.412 -5.056 1.00 85.88 93 CYS A N 1
ATOM 647 C CA . CYS A 1 93 ? 8.941 -0.098 -4.567 1.00 85.88 93 CYS A CA 1
ATOM 648 C C . CYS A 1 93 ? 9.773 0.431 -3.384 1.00 85.88 93 CYS A C 1
ATOM 650 O O . CYS A 1 93 ? 9.285 1.256 -2.607 1.00 85.88 93 CYS A O 1
ATOM 652 N N . GLY A 1 94 ? 11.028 -0.017 -3.257 1.00 71.62 94 GLY A N 1
ATOM 653 C CA . GLY A 1 94 ? 11.963 0.359 -2.189 1.00 71.62 94 GLY A CA 1
ATOM 654 C C . GLY A 1 94 ? 13.425 0.300 -2.606 1.00 71.62 94 GLY A C 1
ATOM 655 O O . GLY A 1 94 ? 13.742 -0.429 -3.571 1.00 71.62 94 GLY A O 1
#

Foldseek 3Di:
DDDDPDDDPVPVVVVVVVVVVVVVVVVVLVVLQVLLVVLVVLQVVLQVVCCVVVVDGDQWVVVSCVVVSDVDDRQQWIADNVRDIDGDVPHPND

pLDDT: mean 82.94, std 14.99, range [38.88, 96.5]

=== Feature glossary ===
Reading guide. The protein is described through the following features:

Foldseek 3Di. A 3Di character summarizes, for each residue, the relative orientation of the Cα frame of its nearest spatial neighbor. Because it encodes fold topology rather than chemistry, 3Di alignments detect remote structural similarity that sequence alignment misses.

Contact-map, Ramachandran, and PAE plots. Plot images: a contact map (which residues are close in 3D, as an N×N binary image), a Ramachandran scatter (backbone torsion angles, revealing secondary-structure composition at a glance), and — for AlphaFold structures — a PAE heatmap (pairwise prediction confidence).

Radius of gyration, Cα contacts, bounding box. Radius of gyration (Rg) is the root-mean-square distance of Cα atoms from their centroid — a single number for overall size and compactness. A globular domain of N residues has Rg ≈ 2.2·N^0.38 Å; an extended or disordered chain has a much larger Rg. The Cα contact count is the number of residue pairs whose Cα atoms are within 8 Å and are more than four positions apart in sequence — a standard proxy for tertiary packing density. The bounding box is the smallest axis-aligned box enclosing all Cα atoms.

Secondary st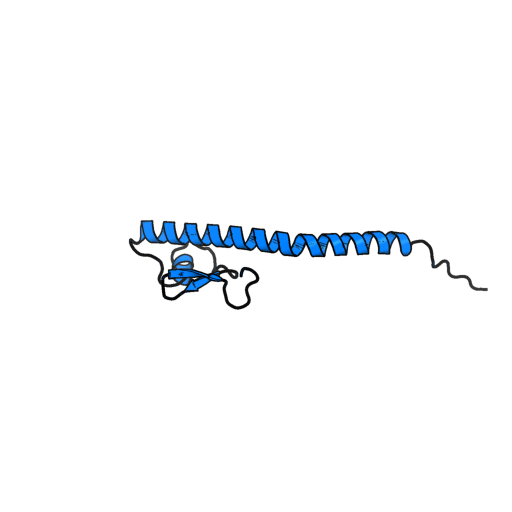ructure (8-state, DSSP). Eight-state secondary structure (DSSP): H is the canonical α-helix, G the tighter 3₁₀-helix, I the wider π-helix; E/B are β-structure, T and S are turns and bends, and '-' is everything else. DSSP derives these from the pattern of main-chain N–H···O=C hydrogen bonds, not from the sequence.

B-factor. B-factor (Debye–Waller factor) reflects atomic displacement in the crystal lattice. It is an experimental observable (units Å²), not a prediction; low values mean the atom is pinned down, high values mean it moves or is heterogeneous across the crystal.

pLDDT. pLDDT is the predicted lDDT-Cα score: AlphaFold's confidence that the local environment of each residue (all inter-atomic distances within 15 Å) is correctly placed. It is a per-residue number between 0 and 100, with higher meaning more reliable.

Nearest PDB structures. Nearest PDB neighbors are the top structural matches found by Foldseek when searching this structure against the entire Protein Data Bank. Each hit reports a TM-score (0 to 1; >0.5 almost always implies the same fold) and an E-value. These are *structural* homologs — they may share no detectable sequence similarity.

Solvent-accessible surface area. Accessible surface area quantifies burial. A residue with SASA near zero is packed into the hydrophobic core; one with SASA >100 Å² sits on the surface. Computed here via the Shrake–Rupley numerical algorithm with a 1.4 Å probe.

Rendered structure images. Structure images are PyMOL renders from six orthogonal camera directions. Cartoon representation draws helices as coils and strands as arrows; sticks shows the backbone as bonds; surface shows the solvent-excluded envelope. Rainbow coloring maps sequence position to hue (blue→red, N→C); chain coloring assigns a distinct color per polypeptide.

Backbone torsions (φ/ψ). φ (phi) and ψ (psi) are the two rotatable backbone dihedrals per residue: φ is the C(i-1)–N–Cα–C torsion, ψ is the N–Cα–C–N(i+1) torsion, both in degrees on (−180°, 180°]. α-helical residues cluster near (−60°, −45°); β-strand residues near (−120°, +130°). A Ramachandran plot is simply a scatter of (φ, ψ) for every residue.

Predicted aligned error. Predicted Aligned Error (PAE) is an AlphaFold confidence matrix: entry (i, j) is the expected error in the position of residue j, in ångströms, when the prediction is superimposed on the true structure at residue i. Low PAE within a block of residues means that block is internally rigid and well-predicted; high PAE between two blocks means their relative placement is uncertain even if each block individually is confident.

mmCIF coordinates. S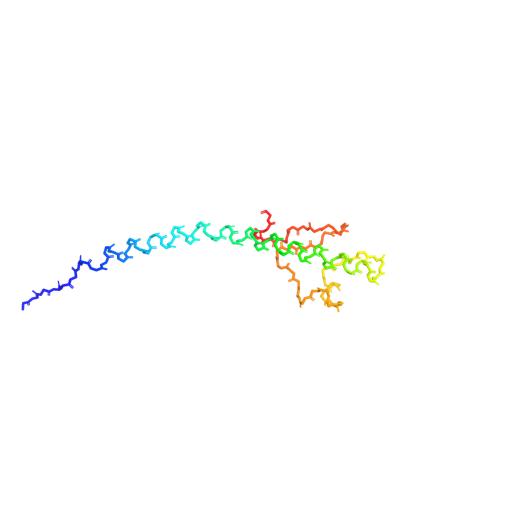tructure coordinates are given as an mmCIF _atom_site loop: one row per atom with element, residue name, chain id, sequence number, and x/y/z position in Å. Only the four main-chain atoms per residue are included here; side chains are omitted to keep the record compact.

InterPro / GO / CATH / organism. Database cross-references. InterPro integrates a dozen domain/family signature databases into unified entries with residue-range hits. GO terms attach function/process/location labels with evidence codes. CATH codes position the fold in a four-level structural taxonomy. Organism is the NCBI-taxonomy species name.

Secondary structure (3-state, P-SEA). SS3 is a coarse helix/strand/coil call (letters a/b/c) made by the P-SEA algorithm from inter-Cα distances and dihedrals. It is less detailed than DSSP but needs only Cα positions.

Sequence. Sequence gives the chain of amino acids in standard one-letter code (A=alanine, C=cysteine, …, Y=tyrosine), read N→C. It is the only feature that is directly encoded by the gene; all structural features are derived from the folded form of this sequence.